Protein AF-A0A0N1H2E0-F1 (afdb_monomer_lite)

Secondary structure (DSSP, 8-state):
-HHHHHHHHHHHHHH-TT-HHHHHHHHHHHHHHHHHHTTTS--HHHHHHHHHHHHHHHHHHHH-TT-HHHHHHHHHHHHHHHHH----TT-SS-HHHHHHHHHHHHHHHHHHHHHHHHHHHHHHHHHHHHHHHHHHHHHHHHT-HHHHHHHHHTS--

Foldseek 3Di:
DLPVVLVVLVVVCVVPVLPLVSLLVSLVSLQVVLVVVQPPHRDPSSLVSLLSSLVSLVSSCVSPVLPLSSLVSNLVSLVVNLVNVDDDPPRPDDNVNSVVSNVVSVVSNVVSVVVVVVVVVVVVVVVVVVVVVVVVVVVCVVVDPVVVVVVVVVVVD

Sequence (157 aa):
MGQQAVFCLEEAVVAVPNAWNLHARLGELEYMVAIAAAGEGTSEASQQGLGRAVQRFSRSIELCDDYLRGYYGLKFAVGRLLATGKQSKTEVIAKEKLQRLDRLATDKLKAIVQARHSQVGEKDEAEIMLRRRCWTRRVREKNSPRRRRWALLKLCR

InterPro domains:
  IPR039856 ER membrane protein complex subunit 2-like [PTHR12760] (3-117)

Structure (mmCIF, N/CA/C/O backbone):
data_AF-A0A0N1H2E0-F1
#
_entry.id   AF-A0A0N1H2E0-F1
#
loop_
_atom_site.group_PDB
_atom_site.id
_atom_site.type_symbol
_atom_site.label_atom_id
_atom_site.label_alt_id
_atom_site.label_comp_id
_atom_site.label_asym_id
_atom_site.label_entity_id
_atom_site.label_seq_id
_atom_site.pdbx_PDB_ins_code
_atom_site.Cartn_x
_atom_site.Cartn_y
_atom_site.Cartn_z
_atom_site.occupancy
_atom_site.B_iso_or_equiv
_atom_site.auth_seq_id
_atom_site.auth_comp_id
_atom_site.auth_asym_id
_atom_site.auth_atom_id
_atom_site.pdbx_PDB_model_num
ATOM 1 N N . MET A 1 1 ? -13.451 18.428 3.609 1.00 57.78 1 MET A N 1
ATOM 2 C CA . MET A 1 1 ? -12.818 18.586 2.276 1.00 57.78 1 MET A CA 1
ATOM 3 C C . MET A 1 1 ? -12.334 17.271 1.644 1.00 57.78 1 MET A C 1
ATOM 5 O O . MET A 1 1 ? -12.224 17.234 0.431 1.00 57.78 1 MET A O 1
ATOM 9 N N . GLY A 1 2 ? -12.083 16.180 2.388 1.00 81.12 2 GLY A N 1
ATOM 10 C CA . GLY A 1 2 ? -11.566 14.931 1.789 1.00 81.12 2 GLY A CA 1
ATOM 11 C C . GLY A 1 2 ? -12.588 14.003 1.105 1.00 81.12 2 GLY A C 1
ATOM 12 O O . GLY A 1 2 ? -12.210 13.247 0.220 1.00 81.12 2 GLY A O 1
ATOM 13 N N . GLN A 1 3 ? -13.879 14.065 1.455 1.00 87.88 3 GLN A N 1
ATOM 14 C CA . GLN A 1 3 ? -14.894 13.125 0.938 1.00 87.88 3 GLN A CA 1
ATOM 15 C C . GLN A 1 3 ? -15.188 13.283 -0.560 1.00 87.88 3 GLN A C 1
ATOM 17 O O . GLN A 1 3 ? -15.343 12.282 -1.250 1.00 87.88 3 GLN A O 1
ATOM 22 N N . GLN A 1 4 ? -15.208 14.511 -1.088 1.00 93.12 4 GLN A N 1
ATOM 23 C CA . GLN A 1 4 ? -15.417 14.733 -2.523 1.00 93.12 4 GLN A CA 1
ATOM 24 C C . GLN A 1 4 ? -14.252 14.177 -3.355 1.00 93.12 4 GLN A C 1
ATOM 26 O O . GLN A 1 4 ? -14.472 13.586 -4.405 1.00 93.12 4 GLN A O 1
ATOM 31 N N . ALA A 1 5 ? -13.015 14.313 -2.864 1.00 93.19 5 ALA A N 1
ATOM 32 C CA . ALA A 1 5 ? -11.841 13.748 -3.525 1.00 93.19 5 ALA A CA 1
ATOM 33 C C . ALA A 1 5 ? -11.872 12.211 -3.536 1.00 93.19 5 ALA A C 1
ATOM 35 O O . ALA A 1 5 ? -11.542 11.611 -4.555 1.00 93.19 5 ALA A O 1
ATOM 36 N N . VAL A 1 6 ? -12.301 11.588 -2.431 1.00 93.31 6 VAL A N 1
ATOM 37 C CA . VAL A 1 6 ? -12.510 10.133 -2.355 1.00 93.31 6 VAL A CA 1
ATOM 38 C C . VAL A 1 6 ? -13.550 9.691 -3.384 1.00 93.31 6 VAL A C 1
ATOM 40 O O . VAL A 1 6 ? -13.245 8.815 -4.183 1.00 93.31 6 VAL A O 1
ATOM 43 N N . PHE A 1 7 ? -14.711 10.353 -3.439 1.00 94.75 7 PHE A N 1
ATOM 44 C CA . PHE A 1 7 ? -15.772 10.026 -4.397 1.00 94.75 7 PHE A CA 1
ATOM 45 C C . PHE A 1 7 ? -15.294 10.119 -5.854 1.00 94.75 7 PHE A C 1
ATOM 47 O O . PHE A 1 7 ? -15.440 9.171 -6.618 1.00 94.75 7 PHE A O 1
ATOM 54 N N . CYS A 1 8 ? -14.640 11.223 -6.233 1.00 95.12 8 CYS A N 1
ATOM 55 C CA . CYS A 1 8 ? -14.113 11.379 -7.591 1.00 95.12 8 CYS A CA 1
ATOM 56 C C . CYS A 1 8 ? -13.095 10.286 -7.957 1.00 95.12 8 CYS A C 1
ATOM 58 O O . CYS A 1 8 ? -13.045 9.849 -9.107 1.00 95.12 8 CYS A O 1
ATOM 60 N N . LEU A 1 9 ? -12.263 9.852 -7.003 1.00 94.62 9 LEU A N 1
ATOM 61 C CA . LEU A 1 9 ? -11.298 8.786 -7.260 1.00 94.62 9 LEU A CA 1
ATOM 62 C C . LEU A 1 9 ? -11.944 7.397 -7.290 1.00 94.62 9 LEU A C 1
ATOM 64 O O . LEU A 1 9 ? -11.470 6.542 -8.033 1.00 94.62 9 LEU A O 1
ATOM 68 N N . GLU A 1 10 ? -12.995 7.158 -6.505 1.00 94.56 10 GLU A N 1
ATOM 69 C CA . GLU A 1 10 ? -13.764 5.912 -6.559 1.00 94.56 10 GLU A CA 1
ATOM 70 C C . GLU A 1 10 ? -14.391 5.728 -7.944 1.00 94.56 10 GLU A C 1
ATOM 72 O O . GLU A 1 10 ? -14.197 4.674 -8.545 1.00 94.56 10 GLU A O 1
ATOM 77 N N . GLU A 1 11 ? -15.002 6.772 -8.509 1.00 95.81 11 GLU A N 1
ATOM 78 C CA . GLU A 1 11 ? -15.525 6.752 -9.885 1.00 95.81 11 GLU A CA 1
ATOM 79 C C . GLU A 1 11 ? -14.422 6.468 -10.920 1.00 95.81 11 GLU A C 1
ATOM 81 O O . GLU A 1 11 ? -14.594 5.661 -11.836 1.00 95.81 11 GLU A O 1
ATOM 86 N N . ALA A 1 12 ? -13.236 7.063 -10.747 1.00 95.38 12 ALA A N 1
ATOM 87 C CA . ALA A 1 12 ? -12.095 6.794 -11.622 1.00 95.38 12 ALA A CA 1
ATOM 88 C C . ALA A 1 12 ? -11.604 5.335 -11.524 1.00 95.38 12 ALA A C 1
ATOM 90 O O . ALA A 1 12 ? -11.231 4.734 -12.534 1.00 95.38 12 ALA A O 1
ATOM 91 N N . VAL A 1 13 ? -11.612 4.746 -10.324 1.00 94.19 13 VAL A N 1
ATOM 92 C CA . VAL A 1 13 ? -11.271 3.331 -10.105 1.00 94.19 13 VAL A CA 1
ATOM 93 C C . VAL A 1 13 ? -12.344 2.406 -10.682 1.00 94.19 13 VAL A C 1
ATOM 95 O O . VAL A 1 13 ? -11.997 1.357 -11.220 1.00 94.19 13 VAL A O 1
ATOM 98 N N . VAL A 1 14 ? -13.623 2.784 -10.619 1.00 95.50 14 VAL A N 1
ATOM 99 C CA . VAL A 1 14 ? -14.718 2.046 -11.273 1.00 95.50 14 VAL A CA 1
ATOM 100 C C . VAL A 1 14 ? -14.526 2.038 -12.790 1.00 95.50 14 VAL A C 1
ATOM 102 O O . VAL A 1 14 ? -14.671 0.988 -13.414 1.00 95.50 14 VAL A O 1
ATOM 105 N N . ALA A 1 15 ? -14.121 3.167 -13.379 1.00 96.50 15 ALA A N 1
ATOM 106 C CA . ALA A 1 15 ? -13.811 3.247 -14.804 1.00 96.50 15 ALA A CA 1
ATOM 107 C C . ALA A 1 15 ? -12.570 2.417 -15.193 1.00 96.50 15 ALA A C 1
ATOM 109 O O . ALA A 1 15 ? -12.535 1.825 -16.273 1.00 96.50 15 ALA A O 1
ATOM 110 N N . VAL A 1 16 ? -11.548 2.358 -14.326 1.00 95.81 16 VAL A N 1
ATOM 111 C CA . VAL A 1 16 ? -10.289 1.637 -14.584 1.00 95.81 16 VAL A CA 1
ATOM 112 C C . VAL A 1 16 ? -9.898 0.752 -13.386 1.00 95.81 16 VAL A C 1
ATOM 114 O O . VAL A 1 16 ? -9.019 1.110 -12.594 1.00 95.81 16 VAL A O 1
ATOM 117 N N . PRO A 1 17 ? -10.477 -0.458 -13.260 1.00 93.38 17 PRO A N 1
ATOM 118 C CA . PRO A 1 17 ? -10.323 -1.289 -12.060 1.00 93.38 17 PRO A CA 1
ATOM 119 C C . PRO A 1 17 ? -8.923 -1.893 -11.889 1.00 93.38 17 PRO A C 1
ATOM 121 O O . PRO A 1 17 ? -8.550 -2.285 -10.782 1.00 93.38 17 PRO A O 1
ATOM 124 N N . ASN A 1 18 ? -8.129 -1.952 -12.960 1.00 95.25 18 ASN A N 1
ATOM 125 C CA . ASN A 1 18 ? -6.783 -2.535 -12.959 1.00 95.25 18 ASN A CA 1
ATOM 126 C C . ASN A 1 18 ? -5.666 -1.483 -12.809 1.00 95.25 18 ASN A C 1
ATOM 128 O O . ASN A 1 18 ? -4.484 -1.814 -12.892 1.00 95.25 18 ASN A O 1
ATOM 132 N N . ALA A 1 19 ? -6.012 -0.211 -12.583 1.00 95.88 19 ALA A N 1
ATOM 133 C CA . ALA A 1 19 ? -5.038 0.860 -12.387 1.00 95.88 19 ALA A CA 1
ATOM 134 C C . ALA A 1 19 ? -4.437 0.821 -10.969 1.00 95.88 19 ALA A C 1
ATOM 136 O O . ALA A 1 19 ? -4.973 1.401 -10.022 1.00 95.88 19 ALA A O 1
ATOM 137 N N . TRP A 1 20 ? -3.288 0.156 -10.818 1.00 95.81 20 TRP A N 1
ATOM 138 C CA . TRP A 1 20 ? -2.574 0.019 -9.538 1.00 95.81 20 TRP A CA 1
ATOM 139 C C . TRP A 1 20 ? -2.232 1.362 -8.880 1.00 95.81 20 TRP A C 1
ATOM 141 O O . TRP A 1 20 ? -2.291 1.491 -7.655 1.00 95.81 20 TRP A O 1
ATOM 151 N N . ASN A 1 21 ? -1.906 2.377 -9.680 1.00 95.94 21 ASN A N 1
ATOM 152 C CA . ASN A 1 21 ? -1.589 3.725 -9.216 1.00 95.94 21 ASN A CA 1
ATOM 153 C C . ASN A 1 21 ? -2.816 4.421 -8.615 1.00 95.94 21 ASN A C 1
ATOM 155 O O . ASN A 1 21 ? -2.684 5.067 -7.577 1.00 95.94 21 ASN A O 1
ATOM 159 N N . LEU A 1 22 ? -3.997 4.269 -9.222 1.00 96.00 22 LEU A N 1
ATOM 160 C CA . LEU A 1 22 ? -5.240 4.845 -8.705 1.00 96.00 22 LEU A CA 1
ATOM 161 C C . LEU A 1 22 ? -5.646 4.196 -7.380 1.00 96.00 22 LEU A C 1
ATOM 163 O O . LEU A 1 22 ? -5.998 4.915 -6.448 1.00 96.00 22 LEU A O 1
ATOM 167 N N . HIS A 1 23 ? -5.489 2.874 -7.242 1.00 96.50 23 HIS A N 1
ATOM 168 C CA . HIS A 1 23 ? -5.737 2.181 -5.968 1.00 96.50 23 HIS A CA 1
ATOM 169 C C . HIS A 1 23 ? -4.853 2.706 -4.833 1.00 96.50 23 HIS A C 1
ATOM 171 O O . HIS A 1 23 ? -5.355 2.993 -3.748 1.00 96.50 23 HIS A O 1
ATOM 177 N N . ALA A 1 24 ? -3.556 2.916 -5.074 1.00 96.44 24 ALA A N 1
ATOM 178 C CA . ALA A 1 24 ? -2.682 3.499 -4.053 1.00 96.44 24 ALA A CA 1
ATOM 179 C C . ALA A 1 24 ? -3.036 4.952 -3.721 1.00 96.44 24 ALA A C 1
ATOM 181 O O . ALA A 1 24 ? -2.919 5.364 -2.570 1.00 96.44 24 ALA A O 1
ATOM 182 N N . ARG A 1 25 ? -3.460 5.742 -4.716 1.00 95.75 25 ARG A N 1
ATOM 183 C CA . ARG A 1 25 ? -3.902 7.126 -4.493 1.00 95.75 25 ARG A CA 1
ATOM 184 C C . ARG A 1 25 ? -5.190 7.192 -3.684 1.00 95.75 25 ARG A C 1
ATOM 186 O O . ARG A 1 25 ? -5.292 8.035 -2.798 1.00 95.75 25 ARG A O 1
ATOM 193 N N . LEU A 1 26 ? -6.130 6.288 -3.941 1.00 95.75 26 LEU A N 1
ATOM 194 C CA . LEU A 1 26 ? -7.355 6.175 -3.158 1.00 95.75 26 LEU A CA 1
ATOM 195 C C . LEU A 1 26 ? -7.040 5.775 -1.713 1.00 95.75 26 LEU A C 1
ATOM 197 O O . LEU A 1 26 ? -7.520 6.426 -0.791 1.00 95.75 26 LEU A O 1
ATOM 201 N N . GLY A 1 27 ? -6.162 4.786 -1.514 1.00 95.00 27 GLY A N 1
ATOM 202 C CA . GLY A 1 27 ? -5.706 4.391 -0.178 1.00 95.00 27 GLY A CA 1
ATOM 203 C C . GLY A 1 27 ? -5.001 5.521 0.583 1.00 95.00 27 GLY A C 1
ATOM 204 O O . GLY A 1 27 ? -5.193 5.670 1.786 1.00 95.00 27 GLY A O 1
ATOM 205 N N . GLU A 1 28 ? -4.231 6.366 -0.109 1.00 94.62 28 GLU A N 1
ATOM 206 C CA . 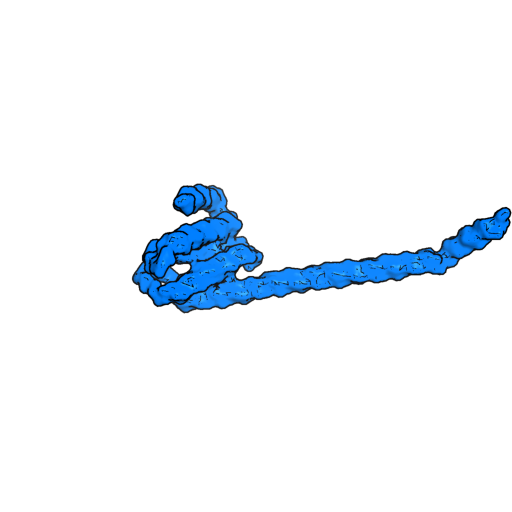GLU A 1 28 ? -3.591 7.553 0.475 1.00 94.62 28 GLU A CA 1
ATOM 207 C C . GLU A 1 28 ? -4.627 8.587 0.942 1.00 94.62 28 GLU A C 1
ATOM 209 O O . GLU A 1 28 ? -4.525 9.093 2.060 1.00 94.62 28 GLU A O 1
ATOM 214 N N . LEU A 1 29 ? -5.656 8.859 0.133 1.00 94.56 29 LEU A N 1
ATOM 215 C CA . LEU A 1 29 ? -6.745 9.763 0.510 1.00 94.56 29 LEU A CA 1
ATOM 216 C C . LEU A 1 29 ? -7.570 9.214 1.678 1.00 94.56 29 LEU A C 1
ATOM 218 O O . LEU A 1 29 ? -7.829 9.949 2.629 1.00 94.56 29 LEU A O 1
ATOM 222 N N . GLU A 1 30 ? -7.946 7.933 1.642 1.00 92.81 30 GLU A N 1
ATOM 223 C CA . GLU A 1 30 ? -8.669 7.277 2.738 1.00 92.81 30 GLU A CA 1
ATOM 224 C C . GLU A 1 30 ? -7.853 7.306 4.038 1.00 92.81 30 GLU A C 1
ATOM 226 O O . GLU A 1 30 ? -8.394 7.629 5.097 1.00 92.81 30 GLU A O 1
ATOM 231 N N . TYR A 1 31 ? -6.538 7.070 3.961 1.00 92.88 31 TYR A N 1
ATOM 232 C CA . TYR A 1 31 ? -5.631 7.207 5.100 1.00 92.88 31 TYR A CA 1
ATOM 233 C C . TYR A 1 31 ? -5.612 8.642 5.643 1.00 92.88 31 TYR A C 1
ATOM 235 O O . TYR A 1 31 ? -5.751 8.843 6.846 1.00 92.88 31 TYR A O 1
ATOM 243 N N . MET A 1 32 ? -5.479 9.656 4.783 1.00 92.06 32 MET A N 1
ATOM 244 C CA . MET A 1 32 ? -5.468 11.058 5.219 1.00 92.06 32 MET A CA 1
ATOM 245 C C . MET A 1 32 ? -6.791 11.477 5.863 1.00 92.06 32 MET A C 1
ATOM 247 O O . MET A 1 32 ? -6.778 12.160 6.886 1.00 92.06 32 MET A O 1
ATOM 251 N N . VAL A 1 33 ? -7.924 11.054 5.297 1.00 91.25 33 VAL A N 1
ATOM 252 C CA . VAL A 1 33 ? -9.255 11.306 5.867 1.00 91.25 33 VAL A CA 1
ATOM 253 C C . VAL A 1 33 ? -9.395 10.622 7.224 1.00 91.25 33 VAL A C 1
ATOM 255 O O . VAL A 1 33 ? -9.879 11.249 8.164 1.00 91.25 33 VAL A O 1
ATOM 258 N N . ALA A 1 34 ? -8.924 9.380 7.352 1.00 89.25 34 ALA A N 1
ATOM 259 C CA . ALA A 1 34 ? -8.937 8.654 8.615 1.00 89.25 34 ALA A CA 1
ATOM 260 C C . ALA A 1 34 ? -8.091 9.357 9.686 1.00 89.25 34 ALA A C 1
ATOM 262 O O . ALA A 1 34 ? -8.567 9.581 10.793 1.00 89.25 34 ALA A O 1
ATOM 263 N N . ILE A 1 35 ? -6.871 9.779 9.342 1.00 88.88 35 ILE A N 1
ATOM 264 C CA . ILE A 1 35 ? -5.986 10.509 10.259 1.00 88.88 35 ILE A CA 1
ATOM 265 C C . ILE A 1 35 ? -6.580 11.863 10.656 1.00 88.88 35 ILE A C 1
ATOM 267 O O . ILE A 1 35 ? -6.517 12.230 11.825 1.00 88.88 35 ILE A O 1
ATOM 271 N N . ALA A 1 36 ? -7.192 12.589 9.719 1.00 86.94 36 ALA A N 1
ATOM 272 C CA . ALA A 1 36 ? -7.862 13.852 10.021 1.00 86.94 36 ALA A CA 1
ATOM 273 C C . ALA A 1 36 ? -9.077 13.659 10.945 1.00 86.94 36 ALA A C 1
ATOM 275 O O . ALA A 1 36 ? -9.332 14.496 11.807 1.00 86.94 36 ALA A O 1
ATOM 276 N N . ALA A 1 37 ? -9.804 12.548 10.794 1.00 82.00 37 ALA A N 1
ATOM 277 C CA . ALA A 1 37 ? -10.928 12.188 11.655 1.00 82.00 37 ALA A CA 1
ATOM 278 C C . ALA A 1 37 ? -10.495 11.666 13.039 1.00 82.00 37 ALA A C 1
ATOM 280 O O . ALA A 1 37 ? -11.309 11.641 13.960 1.00 82.00 37 ALA A O 1
ATOM 281 N N . ALA A 1 38 ? -9.238 11.240 13.193 1.00 75.88 38 ALA A N 1
ATOM 282 C CA . ALA A 1 38 ? -8.727 10.640 14.422 1.00 75.88 38 ALA A CA 1
ATOM 283 C C . ALA A 1 38 ? -8.454 11.642 15.558 1.00 75.88 38 ALA A C 1
ATOM 285 O O . ALA A 1 38 ? -8.339 11.199 16.691 1.00 75.88 38 ALA A O 1
ATOM 286 N N . GLY A 1 39 ? -8.349 12.956 15.306 1.00 67.81 39 GLY A N 1
ATOM 287 C CA . GLY A 1 39 ? -8.163 13.975 16.359 1.00 67.81 39 GLY A CA 1
ATOM 288 C C . GLY A 1 39 ? -7.175 13.582 17.482 1.00 67.81 39 GLY A C 1
ATOM 289 O O . GLY A 1 39 ? -6.128 12.993 17.217 1.00 67.81 39 GLY A O 1
ATOM 290 N N . GLU A 1 40 ? -7.518 13.880 18.743 1.00 58.38 40 GLU A N 1
ATOM 291 C CA . GLU A 1 40 ? -6.777 13.441 19.948 1.00 58.38 40 GLU A CA 1
ATOM 292 C C . GLU A 1 40 ? -7.142 12.018 20.423 1.00 58.38 40 GLU A C 1
ATOM 294 O O . GLU A 1 40 ? -6.567 11.512 21.387 1.00 58.38 40 GLU A O 1
ATOM 299 N N . GLY A 1 41 ? -8.086 11.337 19.766 1.00 60.31 41 GLY A N 1
ATOM 300 C CA . GLY A 1 41 ? -8.600 10.053 20.229 1.00 60.31 41 GLY A CA 1
ATOM 301 C C . GLY A 1 41 ? -9.143 9.190 19.101 1.00 60.31 41 GLY A C 1
ATOM 302 O O . GLY A 1 41 ? -9.882 9.644 18.236 1.00 60.31 41 GLY A O 1
ATOM 303 N N . THR A 1 42 ? -8.817 7.900 19.122 1.00 64.94 42 THR A N 1
ATOM 304 C CA . THR A 1 42 ? -9.222 6.994 18.050 1.00 64.94 42 THR A CA 1
ATOM 305 C C . THR A 1 42 ? -10.740 6.796 18.000 1.00 64.94 42 THR A C 1
ATOM 307 O O . THR A 1 42 ? -11.310 6.061 18.805 1.00 64.94 42 THR A O 1
ATOM 310 N N . SER A 1 43 ? -11.379 7.417 17.009 1.00 75.12 43 SER A N 1
ATOM 311 C CA . SER A 1 43 ? -12.771 7.163 16.632 1.00 75.12 43 SER A CA 1
ATOM 312 C C . SER A 1 43 ? -12.889 5.883 15.792 1.00 75.12 43 SER A C 1
ATOM 314 O O . SER A 1 43 ? -12.023 5.608 14.956 1.00 75.12 43 SER A O 1
ATOM 316 N N . GLU A 1 44 ? -13.976 5.120 15.948 1.00 78.88 44 GLU A N 1
ATOM 317 C CA . GLU A 1 44 ? -14.252 3.928 15.124 1.00 78.88 44 GLU A CA 1
ATOM 318 C C . GLU A 1 44 ? -14.242 4.248 13.618 1.00 78.88 44 GLU A C 1
ATOM 320 O O . GLU A 1 44 ? -13.748 3.459 12.812 1.00 78.88 44 GLU A O 1
ATOM 325 N N . ALA A 1 45 ? -14.694 5.447 13.233 1.00 80.31 45 ALA A N 1
ATOM 326 C CA . ALA A 1 45 ? -14.667 5.914 11.847 1.00 80.31 45 ALA A CA 1
ATOM 327 C C . ALA A 1 45 ? -13.234 6.027 11.290 1.00 80.31 45 ALA A C 1
ATOM 329 O O . ALA A 1 45 ? -12.987 5.704 10.126 1.00 80.31 45 ALA A O 1
ATOM 330 N N . SER A 1 46 ? -12.267 6.421 12.128 1.00 84.31 46 SER A N 1
ATOM 331 C CA . SER A 1 46 ? -10.850 6.426 11.752 1.00 84.31 46 SER A CA 1
ATOM 332 C C . SER A 1 46 ? -10.328 5.005 11.550 1.00 84.31 46 SER A C 1
ATOM 334 O O . SER A 1 46 ? -9.555 4.770 10.626 1.00 84.31 46 SER A O 1
ATOM 336 N N . GLN A 1 47 ? -10.721 4.043 12.388 1.00 85.25 47 GLN A N 1
ATOM 337 C CA . GLN A 1 47 ? -10.265 2.656 12.239 1.00 85.25 47 GLN A CA 1
ATOM 338 C C . GLN A 1 47 ? -10.812 2.015 10.964 1.00 85.25 47 GLN A C 1
ATOM 340 O O . GLN A 1 47 ? -10.068 1.363 10.233 1.00 85.25 47 GLN A O 1
ATOM 345 N N . GLN A 1 48 ? -12.086 2.259 10.652 1.00 86.50 48 GLN A N 1
ATOM 346 C CA . GLN A 1 48 ? -12.694 1.804 9.402 1.00 86.50 48 GLN A CA 1
ATOM 347 C C . GLN A 1 48 ? -12.011 2.430 8.180 1.00 86.50 48 GLN A C 1
ATOM 349 O O . GLN A 1 48 ? -11.698 1.720 7.225 1.00 86.50 48 GLN A O 1
ATOM 354 N N . GLY A 1 49 ? -11.717 3.734 8.223 1.00 88.88 49 GLY A N 1
ATOM 355 C CA . GLY A 1 49 ? -10.978 4.417 7.159 1.00 88.88 49 GLY A CA 1
ATOM 356 C C . GLY A 1 49 ? -9.569 3.851 6.953 1.00 88.88 49 GLY A C 1
ATOM 357 O O . GLY A 1 49 ? -9.165 3.603 5.819 1.00 88.88 49 GLY A O 1
ATOM 358 N N . LEU A 1 50 ? -8.847 3.550 8.038 1.00 89.69 50 LEU A N 1
ATOM 359 C CA . LEU A 1 50 ? -7.545 2.879 7.964 1.00 89.69 50 LEU A CA 1
ATOM 360 C C . LEU A 1 50 ? -7.656 1.453 7.400 1.00 89.69 50 LEU A C 1
ATOM 362 O O . LEU A 1 50 ? -6.800 1.040 6.619 1.00 89.69 50 LEU A O 1
ATOM 366 N N . GLY A 1 51 ? -8.707 0.709 7.753 1.00 90.50 51 GLY A N 1
ATOM 367 C CA . GLY A 1 51 ? -8.975 -0.620 7.201 1.00 90.50 51 GLY A CA 1
ATOM 368 C C . GLY A 1 51 ? -9.211 -0.595 5.688 1.00 90.50 51 GLY A C 1
ATOM 369 O O . GLY A 1 51 ? -8.626 -1.403 4.965 1.00 90.50 51 GLY A O 1
ATOM 370 N N . ARG A 1 52 ? -10.002 0.370 5.197 1.00 91.38 52 ARG A N 1
ATOM 371 C CA . ARG A 1 52 ? -10.211 0.589 3.754 1.00 91.38 52 ARG A CA 1
ATOM 372 C C . ARG A 1 52 ? -8.897 0.957 3.062 1.00 91.38 52 ARG A C 1
ATOM 374 O O . ARG A 1 52 ? -8.536 0.309 2.082 1.00 91.38 52 ARG A O 1
ATOM 381 N N . ALA A 1 53 ? -8.104 1.853 3.657 1.00 93.50 53 ALA A N 1
ATOM 382 C CA . ALA A 1 53 ? -6.794 2.217 3.124 1.00 93.50 53 ALA A CA 1
ATOM 383 C C . ALA A 1 53 ? -5.871 0.994 2.970 1.00 93.50 53 ALA A C 1
ATOM 385 O O . ALA A 1 53 ? -5.257 0.819 1.917 1.00 93.50 53 ALA A O 1
ATOM 386 N N . VAL A 1 54 ? -5.817 0.104 3.973 1.00 94.19 54 VAL A N 1
ATOM 387 C CA . VAL A 1 54 ? -5.063 -1.161 3.883 1.00 94.19 54 VAL A CA 1
ATOM 388 C C . VAL A 1 54 ? -5.548 -2.007 2.708 1.00 94.19 54 VAL A C 1
ATOM 390 O O . VAL A 1 54 ? -4.721 -2.450 1.918 1.00 94.19 54 VAL A O 1
ATOM 393 N N . GLN A 1 55 ? -6.860 -2.188 2.538 1.00 94.06 55 GLN A N 1
ATOM 394 C CA . GLN A 1 55 ? -7.415 -2.959 1.417 1.00 94.06 55 GLN A CA 1
ATOM 395 C C . GLN A 1 55 ? -7.050 -2.349 0.055 1.00 94.06 55 GLN A C 1
ATOM 397 O O . GLN A 1 55 ? -6.655 -3.074 -0.860 1.00 94.06 55 GLN A O 1
ATOM 402 N N . ARG A 1 56 ? -7.126 -1.019 -0.084 1.00 95.12 56 ARG A N 1
ATOM 403 C CA . ARG A 1 56 ? -6.749 -0.313 -1.320 1.00 95.12 56 ARG A CA 1
ATOM 404 C C . ARG A 1 56 ? -5.256 -0.453 -1.627 1.00 95.12 56 ARG A C 1
ATOM 406 O O . ARG A 1 56 ? -4.890 -0.709 -2.775 1.00 95.12 56 ARG A O 1
ATOM 413 N N . PHE A 1 57 ? -4.388 -0.357 -0.618 1.00 96.00 57 PHE A N 1
ATOM 414 C CA . PHE A 1 57 ? -2.955 -0.602 -0.800 1.00 96.00 57 PHE A CA 1
ATOM 415 C C . PHE A 1 57 ? -2.651 -2.066 -1.127 1.00 96.00 57 PHE A C 1
ATOM 417 O O . PHE A 1 57 ? -1.846 -2.313 -2.022 1.00 96.00 57 PHE A O 1
ATOM 424 N N . SER A 1 58 ? -3.321 -3.024 -0.477 1.00 94.81 58 SER A N 1
ATOM 425 C CA . SER A 1 58 ? -3.224 -4.451 -0.806 1.00 94.81 58 SER A CA 1
ATOM 426 C C . SER A 1 58 ? -3.593 -4.712 -2.266 1.00 94.81 58 SER A C 1
ATOM 428 O O . SER A 1 58 ? -2.841 -5.367 -2.981 1.00 94.81 58 SER A O 1
ATOM 430 N N . ARG A 1 59 ? -4.677 -4.106 -2.762 1.00 95.00 59 ARG A N 1
ATOM 431 C CA . ARG A 1 59 ? -5.049 -4.225 -4.176 1.00 95.00 59 ARG A CA 1
ATOM 432 C C . ARG A 1 59 ? -4.003 -3.623 -5.118 1.00 95.00 59 ARG A C 1
ATOM 434 O O . ARG A 1 59 ? -3.751 -4.165 -6.189 1.00 95.00 59 ARG A O 1
ATOM 441 N N . SER A 1 60 ? -3.392 -2.502 -4.734 1.00 96.25 60 SER A N 1
ATOM 442 C CA . SER A 1 60 ? -2.333 -1.865 -5.523 1.00 96.25 60 SER A CA 1
ATOM 443 C C . SER A 1 60 ? -1.099 -2.762 -5.672 1.00 96.25 60 SER A C 1
ATOM 445 O O . SER A 1 60 ? -0.576 -2.874 -6.780 1.00 96.25 60 SER A O 1
ATOM 447 N N . ILE A 1 61 ? -0.669 -3.429 -4.592 1.00 95.62 61 ILE A N 1
ATOM 448 C CA . ILE A 1 61 ? 0.493 -4.333 -4.628 1.00 95.62 61 ILE A CA 1
ATOM 449 C C . ILE A 1 61 ? 0.194 -5.644 -5.362 1.00 95.62 61 ILE A C 1
ATOM 451 O O . ILE A 1 61 ? 1.065 -6.126 -6.067 1.00 95.62 61 ILE A O 1
ATOM 455 N N . GLU A 1 62 ? -1.036 -6.171 -5.289 1.00 95.25 62 GLU A N 1
ATOM 456 C CA . GLU A 1 62 ? -1.450 -7.345 -6.082 1.00 95.25 62 GLU A CA 1
ATOM 457 C C . GLU A 1 62 ? -1.346 -7.093 -7.590 1.00 95.25 62 GLU A C 1
ATOM 459 O O . GLU A 1 62 ? -1.050 -7.998 -8.365 1.00 95.25 62 GLU A O 1
ATOM 464 N N . LEU A 1 63 ? -1.626 -5.859 -8.014 1.00 95.44 63 LEU A N 1
ATOM 465 C CA . LEU A 1 63 ? -1.543 -5.453 -9.413 1.00 95.44 63 LEU A CA 1
ATOM 466 C C . LEU A 1 63 ? -0.109 -5.079 -9.831 1.00 95.44 63 LEU A C 1
ATOM 468 O O . LEU A 1 63 ? 0.202 -5.124 -11.021 1.00 95.44 63 LEU A O 1
ATOM 472 N N . CYS A 1 64 ? 0.750 -4.664 -8.892 1.00 93.81 64 CYS A N 1
ATOM 473 C CA . CYS A 1 64 ? 2.134 -4.274 -9.160 1.00 93.81 64 CYS A CA 1
ATOM 474 C C . CYS A 1 64 ? 3.059 -4.530 -7.954 1.00 93.81 64 CYS A C 1
ATOM 476 O O . CYS A 1 64 ? 3.116 -3.741 -7.004 1.00 93.81 64 CYS A O 1
ATOM 478 N N . ASP A 1 65 ? 3.866 -5.588 -8.057 1.00 91.38 65 ASP A N 1
ATOM 479 C CA . ASP A 1 65 ? 4.738 -6.080 -6.983 1.00 91.38 65 ASP A CA 1
ATOM 480 C C . ASP A 1 65 ? 5.945 -5.191 -6.651 1.00 91.38 65 ASP A C 1
ATOM 482 O O . ASP A 1 65 ? 6.533 -5.367 -5.584 1.00 91.38 65 ASP A O 1
ATOM 486 N N . ASP A 1 66 ? 6.314 -4.247 -7.521 1.00 90.06 66 ASP A N 1
ATOM 487 C CA . ASP A 1 66 ? 7.459 -3.336 -7.339 1.00 90.06 66 ASP A CA 1
ATOM 488 C C . ASP A 1 66 ? 7.025 -1.891 -7.048 1.00 90.06 66 ASP A C 1
ATOM 490 O O . ASP A 1 66 ? 7.835 -0.949 -7.053 1.00 90.06 66 ASP A O 1
ATOM 494 N N . TYR A 1 67 ? 5.731 -1.674 -6.790 1.00 93.38 67 TYR A N 1
ATOM 495 C CA . TYR A 1 67 ? 5.221 -0.328 -6.600 1.00 93.38 67 TYR A CA 1
ATOM 496 C C . TYR A 1 67 ? 5.533 0.229 -5.208 1.00 93.38 67 TYR A C 1
ATOM 498 O O . TYR A 1 67 ? 4.785 0.068 -4.243 1.00 93.38 67 TYR A O 1
ATOM 506 N N . LEU A 1 68 ? 6.641 0.969 -5.129 1.00 92.19 68 LEU A N 1
ATOM 507 C CA . LEU A 1 68 ? 7.171 1.559 -3.894 1.00 92.19 68 LEU A CA 1
ATOM 508 C C . LEU A 1 68 ? 6.114 2.314 -3.067 1.00 92.19 68 LEU A C 1
ATOM 510 O O . LEU A 1 68 ? 6.068 2.176 -1.844 1.00 92.19 68 LEU A O 1
ATOM 514 N N . ARG A 1 69 ? 5.258 3.109 -3.725 1.00 93.12 69 ARG A N 1
ATOM 515 C CA . ARG A 1 69 ? 4.243 3.921 -3.033 1.00 93.12 69 ARG A CA 1
ATOM 516 C C . ARG A 1 69 ? 3.151 3.055 -2.400 1.00 93.12 69 ARG A C 1
ATOM 518 O O . ARG A 1 69 ? 2.676 3.406 -1.325 1.00 93.12 69 ARG A O 1
ATOM 525 N N . GLY A 1 70 ? 2.812 1.923 -3.023 1.00 95.06 70 GLY A N 1
ATOM 526 C CA . GLY A 1 70 ? 1.872 0.944 -2.478 1.00 95.06 70 GLY A CA 1
ATOM 527 C C . GLY A 1 70 ? 2.381 0.332 -1.172 1.00 95.06 70 GLY A C 1
ATOM 528 O O . GLY A 1 70 ? 1.697 0.407 -0.154 1.00 95.06 70 GLY A O 1
ATOM 529 N N . TYR A 1 71 ? 3.618 -0.181 -1.159 1.00 96.19 71 TYR A N 1
ATOM 530 C CA . TYR A 1 71 ? 4.202 -0.783 0.050 1.00 96.19 71 TYR A CA 1
ATOM 531 C C . TYR A 1 71 ? 4.448 0.215 1.178 1.00 96.19 71 TYR A C 1
ATOM 533 O O . TYR A 1 71 ? 4.236 -0.113 2.345 1.00 96.19 71 TYR A O 1
ATOM 541 N N . TYR A 1 72 ? 4.894 1.432 0.855 1.00 95.25 72 TYR A N 1
ATOM 542 C CA . TYR A 1 72 ? 5.068 2.466 1.871 1.00 95.25 72 TYR A CA 1
ATOM 543 C C . TYR A 1 72 ? 3.720 2.837 2.500 1.00 95.25 72 TYR A C 1
ATOM 545 O O . TYR A 1 72 ? 3.594 2.808 3.721 1.00 95.25 72 TYR A O 1
ATOM 553 N N . GLY A 1 73 ? 2.690 3.097 1.687 1.00 94.88 73 GLY A N 1
ATOM 554 C CA . GLY A 1 73 ? 1.341 3.383 2.182 1.00 94.88 73 GLY A CA 1
ATOM 555 C C . GLY A 1 73 ? 0.772 2.256 3.048 1.00 94.88 73 GLY A C 1
ATOM 556 O O . GLY A 1 73 ? 0.260 2.518 4.138 1.00 94.88 73 GLY A O 1
ATOM 557 N N . LEU A 1 74 ? 0.966 1.001 2.625 1.00 95.38 74 LEU A N 1
ATOM 558 C CA . LEU A 1 74 ? 0.575 -0.180 3.394 1.00 95.38 74 LEU A CA 1
ATOM 559 C C . LEU A 1 74 ? 1.242 -0.204 4.774 1.00 95.38 74 LEU A C 1
ATOM 561 O O . LEU A 1 74 ? 0.555 -0.363 5.780 1.00 95.38 74 LEU A O 1
ATOM 565 N N . LYS A 1 75 ? 2.561 0.017 4.839 1.00 95.19 75 LYS A N 1
ATOM 566 C CA . LYS A 1 75 ? 3.308 0.055 6.104 1.00 95.19 75 LYS A CA 1
ATOM 567 C C . LYS A 1 75 ? 2.775 1.132 7.055 1.00 95.19 75 LYS A C 1
ATOM 569 O O . LYS A 1 75 ? 2.615 0.879 8.246 1.00 95.19 75 LYS A O 1
ATOM 574 N N . PHE A 1 76 ? 2.471 2.325 6.544 1.00 93.19 76 PHE A N 1
ATOM 575 C CA . PHE A 1 76 ? 1.930 3.413 7.366 1.00 93.19 76 PHE A CA 1
ATOM 576 C C . PHE A 1 76 ? 0.529 3.107 7.893 1.00 93.19 76 PHE A C 1
ATOM 578 O O . PHE A 1 76 ? 0.277 3.275 9.087 1.00 93.19 76 PHE A O 1
ATOM 585 N N . ALA A 1 77 ? -0.369 2.631 7.029 1.00 92.62 77 ALA A N 1
ATOM 586 C CA . ALA A 1 77 ? -1.736 2.301 7.417 1.00 92.62 77 ALA A CA 1
ATOM 587 C C . ALA A 1 77 ? -1.771 1.158 8.447 1.00 92.62 77 ALA A C 1
ATOM 589 O O . ALA A 1 77 ? -2.428 1.272 9.484 1.00 92.62 77 ALA A O 1
ATOM 590 N N . VAL A 1 78 ? -0.991 0.098 8.215 1.00 93.00 78 VAL A N 1
ATOM 591 C CA . VAL A 1 78 ? -0.856 -1.039 9.136 1.00 93.00 78 VAL A CA 1
ATOM 592 C C . VAL A 1 78 ? -0.221 -0.613 10.460 1.00 93.00 78 VAL A C 1
ATOM 594 O O . VAL A 1 78 ? -0.745 -0.950 11.520 1.00 93.00 78 VAL A O 1
ATOM 597 N N . GLY A 1 79 ? 0.862 0.169 10.431 1.00 91.31 79 GLY A N 1
ATOM 598 C CA . GLY A 1 79 ? 1.521 0.661 11.642 1.00 91.31 79 GLY A CA 1
ATOM 599 C C . GLY A 1 79 ? 0.592 1.504 12.519 1.00 91.31 79 GLY A C 1
ATOM 600 O O . GLY A 1 79 ? 0.591 1.362 13.742 1.00 91.31 79 GLY A O 1
ATOM 601 N N . ARG A 1 80 ? -0.263 2.331 11.904 1.00 89.50 80 ARG A N 1
ATOM 602 C CA . ARG A 1 80 ? -1.282 3.113 12.621 1.00 89.50 80 ARG A CA 1
ATOM 603 C C . ARG A 1 80 ? -2.364 2.234 13.241 1.00 89.50 80 ARG A C 1
ATOM 605 O O . ARG A 1 80 ? -2.715 2.461 14.397 1.00 89.50 80 ARG A O 1
ATOM 612 N N . LEU A 1 81 ? -2.854 1.222 12.524 1.00 87.75 81 LEU A N 1
ATOM 613 C CA . LEU A 1 81 ? -3.809 0.255 13.080 1.00 87.75 81 LEU A CA 1
ATOM 614 C C . LEU A 1 81 ? -3.208 -0.505 14.269 1.00 87.75 81 LEU A C 1
ATOM 616 O O . LEU A 1 81 ? -3.840 -0.606 15.318 1.00 87.75 81 LEU A O 1
ATOM 620 N N . LEU A 1 82 ? -1.958 -0.962 14.153 1.00 88.12 82 LEU A N 1
ATOM 621 C CA . LEU A 1 82 ? -1.263 -1.663 15.236 1.00 88.12 82 LEU A CA 1
ATOM 622 C C . LEU A 1 82 ? -1.038 -0.773 16.468 1.00 88.12 82 LEU A C 1
ATOM 624 O O . LEU A 1 82 ? -1.191 -1.253 17.590 1.00 88.12 82 LEU A O 1
ATOM 628 N N . ALA A 1 83 ? -0.717 0.509 16.271 1.00 85.44 83 ALA A N 1
ATOM 629 C CA . ALA A 1 83 ? -0.544 1.480 17.356 1.00 85.44 83 ALA A CA 1
ATOM 630 C C . ALA A 1 83 ? -1.853 1.799 18.095 1.00 85.44 83 ALA A C 1
ATOM 632 O O . ALA A 1 83 ? -1.835 2.168 19.264 1.00 85.44 83 ALA A O 1
ATOM 633 N N . THR A 1 84 ? -2.987 1.644 17.418 1.00 78.12 84 THR A N 1
ATOM 634 C CA . THR A 1 84 ? -4.298 2.013 17.949 1.00 78.12 84 THR A CA 1
ATOM 635 C C . THR A 1 84 ? -4.834 0.999 18.969 1.00 78.12 84 THR A C 1
ATOM 637 O O . THR A 1 84 ? -5.631 1.365 19.829 1.00 78.12 84 THR A O 1
ATOM 640 N N . GLY A 1 85 ? -4.374 -0.259 18.933 1.00 61.16 85 GLY A N 1
ATOM 641 C CA . GLY A 1 85 ? -4.502 -1.255 20.012 1.00 61.16 85 GLY A CA 1
ATOM 642 C C . GLY A 1 85 ? -5.915 -1.743 20.380 1.00 61.16 85 GLY A C 1
ATOM 643 O O . GLY A 1 85 ? -6.045 -2.829 20.943 1.00 61.16 85 GLY A O 1
ATOM 644 N N . LYS A 1 86 ? -6.970 -0.991 20.059 1.00 57.47 86 LYS A N 1
ATOM 645 C CA . LYS A 1 86 ? -8.368 -1.339 20.308 1.00 57.47 86 LYS A CA 1
ATOM 646 C C . LYS A 1 86 ? -8.922 -2.043 19.083 1.00 57.47 86 LYS A C 1
ATOM 648 O O . LYS A 1 86 ? -9.272 -1.382 18.117 1.00 57.47 86 LYS A O 1
ATOM 653 N N . GLN A 1 87 ? -9.023 -3.367 19.132 1.00 53.28 87 GLN A N 1
ATOM 654 C CA . GLN A 1 87 ? -9.833 -4.083 18.155 1.00 53.28 87 GLN A CA 1
ATOM 655 C C . GLN A 1 87 ? -11.279 -3.620 18.335 1.00 53.28 87 GLN A C 1
ATOM 657 O O . GLN A 1 87 ? -11.942 -4.013 19.298 1.00 53.28 87 GLN A O 1
ATOM 662 N N . SER A 1 88 ? -11.770 -2.745 17.455 1.00 49.66 88 SER A N 1
ATOM 663 C CA . SER A 1 88 ? -13.219 -2.584 17.352 1.00 49.66 88 SER A CA 1
ATOM 664 C C . SER A 1 88 ? -13.792 -3.939 16.928 1.00 49.66 88 SER A C 1
ATOM 666 O O . SER A 1 88 ? -13.169 -4.679 16.161 1.00 49.66 88 SER A O 1
ATOM 668 N N . LYS A 1 89 ? -14.987 -4.293 17.414 1.00 48.78 89 LYS A N 1
ATOM 669 C CA . LYS A 1 89 ? -15.683 -5.545 17.043 1.00 48.78 89 LYS A CA 1
ATOM 670 C C . LYS A 1 89 ? -15.914 -5.692 15.525 1.00 48.78 89 LYS A C 1
ATOM 672 O O . LYS A 1 89 ? -16.321 -6.757 15.075 1.00 48.78 89 LYS A O 1
ATOM 677 N N . THR A 1 90 ? -15.636 -4.638 14.761 1.00 48.00 90 THR A N 1
ATOM 678 C CA . THR A 1 90 ? -15.837 -4.497 13.316 1.00 48.00 90 THR A CA 1
ATOM 679 C C . THR A 1 90 ? -14.521 -4.601 12.523 1.00 48.00 90 THR A C 1
ATOM 681 O O . THR A 1 90 ? -14.503 -4.357 11.317 1.00 48.00 90 THR A O 1
ATOM 684 N N . GLU A 1 91 ? -13.387 -4.941 13.149 1.00 56.56 91 GLU A N 1
ATOM 685 C CA . GLU A 1 91 ? -12.131 -5.126 12.412 1.00 56.56 91 GLU A CA 1
ATOM 686 C C . GLU A 1 91 ? -12.164 -6.398 11.546 1.00 56.56 91 GLU A C 1
ATOM 688 O O . GLU A 1 91 ? -12.059 -7.522 12.028 1.00 56.56 91 GLU A O 1
ATOM 693 N N . VAL A 1 92 ? -12.252 -6.208 10.226 1.00 60.31 92 VAL A N 1
ATOM 694 C CA . VAL A 1 92 ? -12.211 -7.278 9.206 1.00 60.31 92 VAL A CA 1
ATOM 695 C C . VAL A 1 92 ? -10.838 -7.982 9.149 1.00 60.31 92 VAL A C 1
ATOM 697 O O . VAL A 1 92 ? -10.710 -9.072 8.587 1.00 60.31 92 VAL A O 1
ATOM 700 N N . ILE A 1 93 ? -9.784 -7.386 9.722 1.00 72.19 93 ILE A N 1
ATOM 701 C CA . ILE A 1 93 ? -8.399 -7.852 9.570 1.00 72.19 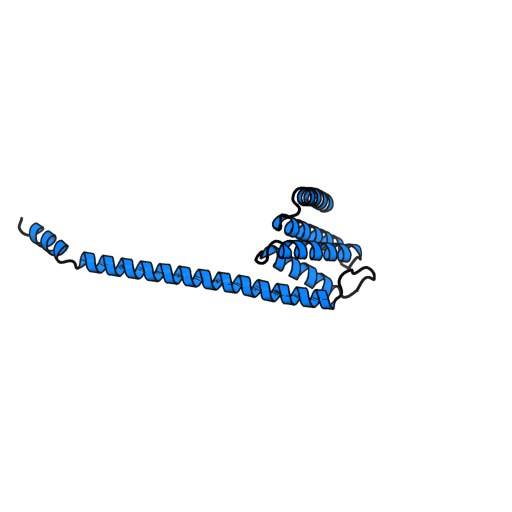93 ILE A CA 1
ATOM 702 C C . ILE A 1 93 ? -7.805 -8.225 10.932 1.00 72.19 93 ILE A C 1
ATOM 704 O O . ILE A 1 93 ? -7.537 -7.367 11.764 1.00 72.19 93 ILE A O 1
ATOM 708 N N . ALA A 1 94 ? -7.541 -9.519 11.129 1.00 82.44 94 ALA A N 1
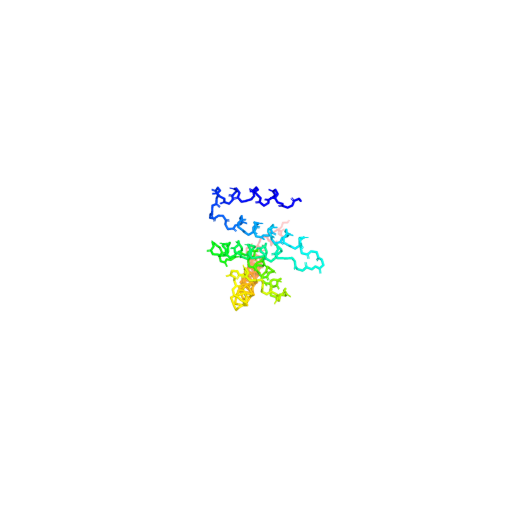ATOM 709 C CA . ALA A 1 94 ? -6.895 -10.040 12.332 1.00 82.44 94 ALA A CA 1
ATOM 710 C C . ALA A 1 94 ? -5.514 -9.397 12.583 1.00 82.44 94 ALA A C 1
ATOM 712 O O . ALA A 1 94 ? -4.735 -9.174 11.647 1.00 82.44 94 ALA A O 1
ATOM 713 N N . LYS A 1 95 ? -5.174 -9.160 13.855 1.00 85.00 95 LYS A N 1
ATOM 714 C CA . LYS A 1 95 ? -3.923 -8.504 14.276 1.00 85.00 95 LYS A CA 1
ATOM 715 C C . LYS A 1 95 ? -2.677 -9.243 13.779 1.00 85.00 95 LYS A C 1
ATOM 717 O O . LYS A 1 95 ? -1.699 -8.617 13.373 1.00 85.00 95 LYS A O 1
ATOM 722 N N . GLU A 1 96 ? -2.727 -10.570 13.731 1.00 87.69 96 GLU A N 1
ATOM 723 C CA . GLU A 1 96 ? -1.654 -11.424 13.220 1.00 87.69 96 GLU A CA 1
ATOM 724 C C . GLU A 1 96 ? -1.426 -11.184 11.722 1.00 87.69 96 GLU A C 1
ATOM 726 O O . GLU A 1 96 ? -0.286 -11.169 11.257 1.00 87.69 96 GLU A O 1
ATOM 731 N N . LYS A 1 97 ? -2.502 -10.957 10.954 1.00 90.00 97 LYS A N 1
ATOM 732 C CA . LYS A 1 97 ? -2.403 -10.611 9.528 1.00 90.00 97 LYS A CA 1
ATOM 733 C C . LYS A 1 97 ? -1.769 -9.236 9.349 1.00 90.00 97 LYS A C 1
ATOM 735 O O . LYS A 1 97 ? -0.887 -9.103 8.508 1.00 90.00 97 LYS A O 1
ATOM 740 N N . LEU A 1 98 ? -2.146 -8.251 10.166 1.00 91.06 98 LEU A N 1
ATOM 741 C CA . LEU A 1 98 ? -1.526 -6.920 10.146 1.00 91.06 98 LEU A CA 1
ATOM 742 C C . LEU A 1 98 ? -0.017 -6.999 10.412 1.00 91.06 98 LEU A C 1
ATOM 744 O O . LEU A 1 98 ? 0.767 -6.442 9.654 1.00 91.06 98 LEU A O 1
ATOM 748 N N . GLN A 1 99 ? 0.415 -7.765 11.414 1.00 92.44 99 GLN A N 1
ATOM 749 C CA . GLN A 1 99 ? 1.845 -7.962 11.684 1.00 92.44 99 GLN A CA 1
ATOM 750 C C . GLN A 1 99 ? 2.585 -8.641 10.523 1.00 92.44 99 GLN A C 1
ATOM 752 O O . GLN A 1 99 ? 3.723 -8.285 10.221 1.00 92.44 99 GLN A O 1
ATOM 757 N N . ARG A 1 100 ? 1.956 -9.618 9.856 1.00 94.44 100 ARG A N 1
ATOM 758 C CA . ARG A 1 100 ? 2.531 -10.251 8.657 1.00 94.44 100 ARG A CA 1
ATOM 759 C C . ARG A 1 100 ? 2.655 -9.259 7.500 1.00 94.44 100 ARG A C 1
ATOM 761 O O . ARG A 1 100 ? 3.684 -9.260 6.832 1.00 94.44 100 ARG A O 1
ATOM 768 N N . LEU A 1 101 ? 1.644 -8.414 7.289 1.00 93.06 101 LEU A N 1
ATOM 769 C CA . LEU A 1 101 ? 1.657 -7.377 6.254 1.00 93.06 101 LEU A CA 1
ATOM 770 C C . LEU A 1 101 ? 2.732 -6.319 6.516 1.00 93.06 101 LEU A C 1
ATOM 772 O O . LEU A 1 101 ? 3.414 -5.922 5.577 1.00 93.06 101 LEU A O 1
ATOM 776 N N . ASP A 1 102 ? 2.926 -5.908 7.771 1.00 94.38 102 ASP A N 1
ATOM 777 C CA . ASP A 1 102 ? 3.989 -4.969 8.145 1.00 94.38 102 ASP A CA 1
ATOM 778 C C . ASP A 1 102 ? 5.378 -5.536 7.817 1.00 94.38 102 ASP A C 1
ATOM 780 O O . ASP A 1 102 ? 6.166 -4.894 7.119 1.00 94.38 102 ASP A O 1
ATOM 784 N N . ARG A 1 103 ? 5.638 -6.789 8.226 1.00 96.19 103 ARG A N 1
ATOM 785 C CA . ARG A 1 103 ? 6.892 -7.496 7.914 1.00 96.19 103 ARG A CA 1
ATOM 786 C C . ARG A 1 103 ? 7.117 -7.603 6.406 1.00 96.19 103 ARG A C 1
ATOM 788 O O . ARG A 1 103 ? 8.161 -7.178 5.912 1.00 96.19 103 ARG A O 1
ATOM 795 N N . LEU A 1 104 ? 6.108 -8.074 5.670 1.00 94.69 104 LEU A N 1
ATOM 796 C CA . LEU A 1 104 ? 6.153 -8.195 4.211 1.00 94.69 104 LEU A CA 1
ATOM 797 C C . LEU A 1 104 ? 6.476 -6.851 3.553 1.00 94.69 104 LEU A C 1
ATOM 799 O O . LEU A 1 104 ? 7.370 -6.780 2.709 1.00 94.69 104 LEU A O 1
ATOM 803 N N . ALA A 1 105 ? 5.793 -5.779 3.960 1.00 94.88 105 ALA A N 1
ATOM 804 C CA . ALA A 1 105 ? 6.030 -4.448 3.421 1.00 94.88 105 ALA A CA 1
ATOM 805 C C . ALA A 1 105 ? 7.462 -3.977 3.706 1.00 94.88 105 ALA A C 1
ATOM 807 O O . ALA A 1 105 ? 8.122 -3.453 2.810 1.00 94.88 105 ALA A O 1
ATOM 808 N N . THR A 1 106 ? 7.986 -4.195 4.917 1.00 95.94 106 THR A N 1
ATOM 809 C CA . THR A 1 106 ? 9.377 -3.839 5.227 1.00 95.94 106 THR A CA 1
ATOM 810 C C . THR A 1 106 ? 10.402 -4.612 4.413 1.00 95.94 106 THR A C 1
ATOM 812 O O . THR A 1 106 ? 11.380 -4.012 3.963 1.00 95.94 106 THR A O 1
ATOM 815 N N . ASP A 1 107 ? 10.185 -5.904 4.196 1.00 96.38 107 ASP A N 1
ATOM 816 C CA . ASP A 1 107 ? 11.127 -6.747 3.464 1.00 96.38 107 ASP A CA 1
ATOM 817 C C . ASP A 1 107 ? 11.123 -6.401 1.973 1.00 96.38 107 ASP A C 1
ATOM 819 O O . ASP A 1 107 ? 12.186 -6.206 1.380 1.00 96.38 107 ASP A O 1
ATOM 823 N N . LYS A 1 108 ? 9.939 -6.195 1.385 1.00 95.25 108 LYS A N 1
ATOM 824 C CA . LYS A 1 108 ? 9.799 -5.738 -0.005 1.00 95.25 108 LYS A CA 1
ATOM 825 C C . LYS A 1 108 ? 10.409 -4.357 -0.224 1.00 95.25 108 LYS A C 1
ATOM 827 O O . LYS A 1 108 ? 11.135 -4.162 -1.193 1.00 95.25 108 LYS A O 1
ATOM 832 N N . LEU A 1 109 ? 10.194 -3.410 0.691 1.00 94.62 109 LEU A N 1
ATOM 833 C CA . LEU A 1 109 ? 10.815 -2.084 0.600 1.00 94.62 109 LEU A CA 1
ATOM 834 C C . LEU A 1 109 ? 12.346 -2.166 0.641 1.00 94.62 109 LEU A C 1
ATOM 836 O O . LEU A 1 109 ? 13.007 -1.512 -0.164 1.00 94.62 109 LEU A O 1
ATOM 840 N N . LYS A 1 110 ? 12.916 -2.988 1.533 1.00 94.94 110 LYS A N 1
ATOM 841 C CA . LYS A 1 110 ? 14.369 -3.222 1.578 1.00 94.94 110 LYS A CA 1
ATOM 842 C C . LYS A 1 110 ? 14.876 -3.824 0.269 1.00 94.94 110 LYS A C 1
ATOM 844 O O . LYS A 1 110 ? 15.863 -3.325 -0.264 1.00 94.94 110 LYS A O 1
ATOM 849 N N . ALA A 1 111 ? 14.183 -4.829 -0.265 1.00 93.94 111 ALA A N 1
ATOM 850 C CA . ALA A 1 111 ? 14.545 -5.467 -1.527 1.00 93.94 111 ALA A CA 1
ATOM 851 C C . ALA A 1 111 ? 14.530 -4.472 -2.701 1.00 93.94 111 ALA A C 1
ATOM 853 O O . ALA A 1 111 ? 15.495 -4.411 -3.458 1.00 93.94 111 ALA A O 1
ATOM 854 N N . ILE A 1 112 ? 13.496 -3.626 -2.810 1.00 91.44 112 ILE A N 1
ATOM 855 C CA . ILE A 1 112 ? 13.406 -2.590 -3.854 1.00 91.44 112 ILE A CA 1
ATOM 856 C C . ILE A 1 112 ? 14.564 -1.591 -3.735 1.00 91.44 112 ILE A C 1
ATOM 858 O O . ILE A 1 112 ? 15.167 -1.214 -4.741 1.00 91.44 112 ILE A O 1
ATOM 862 N N . VAL A 1 113 ? 14.891 -1.149 -2.516 1.00 91.00 113 VAL A N 1
ATOM 863 C CA . VAL A 1 113 ? 16.001 -0.211 -2.285 1.00 91.00 113 VAL A CA 1
ATOM 864 C C . VAL A 1 113 ? 17.344 -0.848 -2.645 1.00 91.00 113 VAL A C 1
ATOM 866 O O . VAL A 1 113 ? 18.138 -0.218 -3.339 1.00 91.00 113 VAL A O 1
ATOM 869 N N . GLN A 1 114 ? 17.582 -2.095 -2.232 1.00 91.06 114 GLN A N 1
ATOM 870 C CA . GLN A 1 114 ? 18.806 -2.834 -2.554 1.00 91.06 114 GLN A CA 1
ATOM 871 C C . GLN A 1 114 ? 18.957 -3.050 -4.063 1.00 91.06 114 GLN A C 1
ATOM 873 O O . GLN A 1 114 ? 20.005 -2.723 -4.615 1.00 91.06 114 GLN A O 1
ATOM 878 N N . ALA A 1 115 ? 17.901 -3.499 -4.747 1.00 89.25 115 ALA A N 1
ATOM 879 C CA . ALA A 1 115 ? 17.911 -3.706 -6.195 1.00 89.25 115 ALA A CA 1
ATOM 880 C C . ALA A 1 115 ? 18.249 -2.416 -6.960 1.00 89.25 115 ALA A C 1
ATOM 882 O O . ALA A 1 115 ? 19.054 -2.426 -7.892 1.00 89.25 115 ALA A O 1
ATOM 883 N N . ARG A 1 116 ? 17.686 -1.278 -6.533 1.00 87.50 116 ARG A N 1
ATOM 884 C CA . ARG A 1 116 ? 18.001 0.033 -7.120 1.00 87.50 116 ARG A CA 1
ATOM 885 C C . ARG A 1 116 ? 19.444 0.453 -6.853 1.00 87.50 116 ARG A C 1
ATOM 887 O O . ARG A 1 116 ? 20.082 0.990 -7.751 1.00 87.50 116 ARG A O 1
ATOM 894 N N . HIS A 1 117 ? 19.964 0.195 -5.655 1.00 85.81 117 HIS A N 1
ATOM 895 C CA . HIS A 1 117 ? 21.354 0.501 -5.315 1.00 85.81 117 HIS A CA 1
ATOM 896 C C . HIS A 1 117 ? 22.348 -0.299 -6.166 1.00 85.81 117 HIS A C 1
ATOM 898 O O . HIS A 1 117 ? 23.314 0.273 -6.669 1.00 85.81 117 HIS A O 1
ATOM 904 N N . SER A 1 118 ? 22.094 -1.593 -6.376 1.00 82.12 118 SER A N 1
ATOM 905 C CA . SER A 1 118 ? 22.935 -2.449 -7.220 1.00 82.12 118 SER A CA 1
ATOM 906 C C . SER A 1 118 ? 22.965 -1.977 -8.676 1.00 82.12 118 SER A C 1
ATOM 908 O O . SER A 1 118 ? 24.035 -1.914 -9.273 1.00 82.12 118 SER A O 1
ATOM 910 N N . GLN A 1 119 ? 21.821 -1.557 -9.230 1.00 74.56 119 GLN A N 1
ATOM 911 C CA . GLN A 1 119 ? 21.757 -1.025 -10.597 1.00 74.56 119 GLN A CA 1
ATOM 912 C C . GLN A 1 119 ? 22.502 0.304 -10.776 1.00 74.56 119 GLN A C 1
ATOM 914 O O . GLN A 1 119 ? 23.013 0.579 -11.860 1.00 74.56 119 GLN A O 1
ATOM 919 N N . VAL A 1 120 ? 22.535 1.155 -9.746 1.00 72.44 120 VAL A N 1
ATOM 920 C CA . VAL A 1 120 ? 23.307 2.407 -9.787 1.00 72.44 120 VAL A CA 1
ATOM 921 C C . VAL A 1 120 ? 24.804 2.102 -9.763 1.00 72.44 120 VAL A C 1
ATOM 923 O O . VAL A 1 120 ? 25.526 2.605 -10.617 1.00 72.44 120 VAL A O 1
ATOM 926 N N . GLY A 1 121 ? 25.248 1.204 -8.876 1.00 67.81 121 GLY A N 1
ATOM 927 C CA . GLY A 1 121 ? 26.653 0.788 -8.818 1.00 67.81 121 GLY A CA 1
ATOM 928 C C . GLY A 1 121 ? 27.156 0.194 -10.137 1.00 67.81 121 GLY A C 1
ATOM 929 O O . GLY A 1 121 ? 28.222 0.566 -10.617 1.00 67.81 121 GLY A O 1
ATOM 930 N N . GLU A 1 122 ? 26.356 -0.657 -10.782 1.00 72.56 122 GLU A N 1
ATOM 931 C CA . GLU A 1 122 ? 26.719 -1.267 -12.067 1.00 72.56 122 GLU A CA 1
ATOM 932 C C . GLU A 1 122 ? 26.825 -0.235 -13.207 1.00 72.56 122 GLU A C 1
ATOM 934 O O . GLU A 1 122 ? 27.723 -0.314 -14.051 1.00 72.56 122 GLU A O 1
ATOM 939 N N . LYS A 1 123 ? 25.951 0.782 -13.221 1.00 68.56 123 LYS A N 1
ATOM 940 C CA . LYS A 1 123 ? 26.024 1.885 -14.195 1.00 68.56 123 LYS A CA 1
ATOM 941 C C . LYS A 1 123 ? 27.262 2.751 -13.989 1.00 68.56 123 LYS A C 1
ATOM 943 O O . LYS A 1 123 ? 27.924 3.090 -14.973 1.00 68.56 123 LYS A O 1
ATOM 948 N N . ASP A 1 124 ? 27.596 3.060 -12.740 1.00 75.88 124 ASP A N 1
ATOM 949 C CA . ASP A 1 124 ? 28.779 3.851 -12.403 1.00 75.88 124 ASP A CA 1
ATOM 950 C C . ASP A 1 124 ? 30.064 3.103 -12.795 1.00 75.88 124 ASP A C 1
ATOM 952 O O . ASP A 1 124 ? 30.970 3.676 -13.409 1.00 75.88 124 ASP A O 1
ATOM 956 N N . GLU A 1 125 ? 30.131 1.795 -12.535 1.00 76.19 125 GLU A N 1
ATOM 957 C CA . GLU A 1 125 ? 31.254 0.951 -12.954 1.00 76.19 125 GLU A CA 1
ATOM 958 C C . GLU A 1 125 ? 31.387 0.865 -14.478 1.00 76.19 125 GLU A C 1
ATOM 960 O O . GLU A 1 125 ? 32.498 0.979 -15.016 1.00 76.19 125 GLU A O 1
ATOM 965 N N . ALA A 1 126 ? 30.269 0.721 -15.192 1.00 77.06 126 ALA A N 1
ATOM 966 C CA . ALA A 1 126 ? 30.252 0.719 -16.648 1.00 77.06 126 ALA A CA 1
ATOM 967 C C . ALA A 1 126 ? 30.741 2.060 -17.222 1.00 77.06 126 ALA A C 1
ATOM 969 O O . ALA A 1 126 ? 31.563 2.065 -18.145 1.00 77.06 126 ALA A O 1
ATOM 970 N N . GLU A 1 127 ? 30.317 3.196 -16.658 1.00 82.44 127 GLU A N 1
ATOM 971 C CA . GLU A 1 127 ? 30.777 4.524 -17.080 1.00 82.44 127 GLU A CA 1
ATOM 972 C C . GLU A 1 127 ? 32.276 4.719 -16.805 1.00 82.44 127 GLU A C 1
ATOM 974 O O . GLU A 1 127 ? 33.021 5.182 -17.680 1.00 82.44 127 GLU A O 1
ATOM 979 N N . ILE A 1 128 ? 32.758 4.304 -15.627 1.00 81.38 128 ILE A N 1
ATOM 980 C CA . ILE A 1 128 ? 34.183 4.334 -15.272 1.00 81.38 128 ILE A CA 1
ATOM 981 C C . ILE A 1 128 ? 34.992 3.472 -16.247 1.00 81.38 128 ILE A C 1
ATOM 983 O O . ILE A 1 128 ? 36.038 3.910 -16.745 1.00 81.38 128 ILE A O 1
ATOM 987 N N . MET A 1 129 ? 34.520 2.265 -16.568 1.00 85.25 129 MET A N 1
ATOM 988 C CA . MET A 1 129 ? 35.182 1.377 -17.522 1.00 85.25 129 MET A CA 1
ATOM 989 C C . MET A 1 129 ? 35.218 1.992 -18.927 1.00 85.25 129 MET A C 1
ATOM 991 O O . MET A 1 129 ? 36.261 1.950 -19.592 1.00 85.25 129 MET A O 1
ATOM 995 N N . LEU A 1 130 ? 34.121 2.610 -19.374 1.00 87.62 130 LEU A N 1
ATOM 996 C CA . LEU A 1 130 ? 34.041 3.269 -20.676 1.00 87.62 130 LEU A CA 1
ATOM 997 C C . LEU A 1 130 ? 34.995 4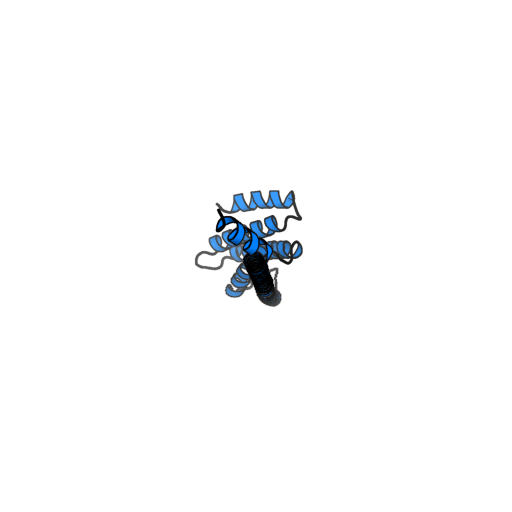.470 -20.749 1.00 87.62 130 LEU A C 1
ATOM 999 O O . LEU A 1 130 ? 35.756 4.602 -21.712 1.00 87.62 130 LEU A O 1
ATOM 1003 N N . ARG A 1 131 ? 35.041 5.297 -19.696 1.00 87.50 131 ARG A N 1
ATOM 1004 C CA . ARG A 1 131 ? 36.004 6.402 -19.555 1.00 87.50 131 ARG A CA 1
ATOM 1005 C C . ARG A 1 131 ? 37.447 5.906 -19.602 1.00 87.50 131 ARG A C 1
ATOM 1007 O O . ARG A 1 131 ? 38.253 6.479 -20.339 1.00 87.50 131 ARG A O 1
ATOM 1014 N N . ARG A 1 132 ? 37.778 4.817 -18.898 1.00 87.31 132 ARG A N 1
ATOM 1015 C CA . ARG A 1 132 ? 39.117 4.193 -18.931 1.00 87.31 132 ARG A CA 1
ATOM 1016 C C . ARG A 1 132 ? 39.483 3.690 -20.332 1.00 87.31 132 ARG A C 1
ATOM 1018 O O . ARG A 1 132 ? 40.598 3.940 -20.800 1.00 87.31 132 ARG A O 1
ATOM 1025 N N . ARG A 1 133 ? 38.553 3.040 -21.043 1.00 85.44 133 ARG A N 1
ATOM 1026 C CA . ARG A 1 133 ? 38.751 2.595 -22.439 1.00 85.44 133 ARG A CA 1
ATOM 1027 C C . ARG A 1 133 ? 38.938 3.771 -23.404 1.00 85.44 133 ARG A C 1
ATOM 1029 O O . ARG A 1 133 ? 39.830 3.742 -24.248 1.00 85.44 133 ARG A O 1
ATOM 1036 N N . CYS A 1 134 ? 38.152 4.837 -23.265 1.00 84.44 134 CYS A N 1
ATOM 1037 C CA . CYS A 1 134 ? 38.309 6.051 -24.070 1.00 84.44 134 CYS A CA 1
ATOM 1038 C C . CYS A 1 134 ? 39.646 6.753 -23.806 1.00 84.44 134 CYS A C 1
ATOM 1040 O O . CYS A 1 134 ? 40.321 7.167 -24.750 1.00 84.44 134 CYS A O 1
ATOM 1042 N N . TRP A 1 135 ? 40.059 6.862 -22.542 1.00 83.00 135 TRP A N 1
ATOM 1043 C CA . TRP A 1 135 ? 41.342 7.458 -22.178 1.00 83.00 135 TRP A CA 1
ATOM 1044 C C . TRP A 1 135 ? 42.515 6.658 -22.752 1.00 83.00 135 TRP A C 1
ATOM 1046 O O . TRP A 1 135 ? 43.368 7.227 -23.431 1.00 83.00 135 TRP A O 1
ATOM 1056 N N . THR A 1 136 ? 42.515 5.333 -22.589 1.00 85.50 136 THR A N 1
ATOM 1057 C CA . THR A 1 136 ? 43.552 4.454 -23.163 1.00 85.50 136 THR A CA 1
ATOM 1058 C C . THR A 1 136 ? 43.594 4.522 -24.692 1.00 85.50 136 THR A C 1
ATOM 1060 O O . THR A 1 136 ? 44.682 4.615 -25.266 1.00 85.50 136 THR A O 1
ATOM 1063 N N . ARG A 1 137 ? 42.439 4.568 -25.370 1.00 81.00 137 ARG A N 1
ATOM 1064 C CA . ARG A 1 137 ? 42.363 4.768 -26.829 1.00 81.00 137 ARG A CA 1
ATOM 1065 C C . ARG A 1 137 ? 42.962 6.113 -27.247 1.00 81.00 137 ARG A C 1
ATOM 1067 O O . ARG A 1 137 ? 43.788 6.150 -28.154 1.00 81.00 137 ARG A O 1
ATOM 1074 N N . ARG A 1 138 ? 42.621 7.196 -26.543 1.00 79.06 138 ARG A N 1
ATOM 1075 C CA . ARG A 1 138 ? 43.140 8.550 -26.799 1.00 79.06 138 ARG A CA 1
ATOM 1076 C C . ARG A 1 138 ? 44.648 8.654 -26.558 1.00 79.06 138 ARG A C 1
ATOM 1078 O O . ARG A 1 138 ? 45.346 9.299 -27.338 1.00 79.06 138 ARG A O 1
ATOM 1085 N N . VAL A 1 139 ? 45.168 8.018 -25.509 1.00 79.50 139 VAL A N 1
ATOM 1086 C CA . VAL A 1 139 ? 46.615 7.946 -25.239 1.00 79.50 139 VAL A CA 1
ATOM 1087 C C . VAL A 1 139 ? 47.331 7.188 -26.359 1.00 79.50 139 VAL A C 1
ATOM 1089 O O . VAL A 1 139 ? 48.332 7.677 -26.881 1.00 79.50 139 VAL A O 1
ATOM 1092 N N . ARG A 1 140 ? 46.790 6.042 -26.795 1.00 74.38 140 ARG A N 1
ATOM 1093 C CA . ARG A 1 140 ? 47.334 5.258 -27.918 1.00 74.38 140 ARG A CA 1
ATOM 1094 C C . ARG A 1 140 ? 47.333 6.052 -29.229 1.00 74.38 140 ARG A C 1
ATOM 1096 O O . ARG A 1 140 ? 48.292 5.986 -29.990 1.00 74.38 140 ARG A O 1
ATOM 1103 N N . GLU A 1 141 ? 46.291 6.838 -29.471 1.00 74.00 141 GLU A N 1
ATOM 1104 C CA . GLU A 1 141 ? 46.159 7.683 -30.659 1.00 74.00 141 GLU A CA 1
ATOM 1105 C C . GLU A 1 141 ? 47.139 8.870 -30.650 1.00 74.00 141 GLU A C 1
ATOM 1107 O O . GLU A 1 141 ? 47.761 9.162 -31.672 1.00 74.00 141 GLU A O 1
ATOM 1112 N N . LYS A 1 142 ? 47.367 9.501 -29.487 1.00 71.00 142 LYS A N 1
ATOM 1113 C CA . LYS A 1 142 ? 48.415 10.526 -29.312 1.00 71.00 142 LYS A CA 1
ATOM 1114 C C . LYS A 1 142 ? 49.827 9.956 -29.467 1.00 71.00 142 LYS A C 1
ATOM 1116 O O . LYS A 1 142 ? 50.674 10.609 -30.068 1.00 71.00 142 LYS A O 1
ATOM 1121 N N . ASN A 1 143 ? 50.075 8.741 -28.977 1.00 65.56 143 ASN A N 1
ATOM 1122 C CA . ASN A 1 143 ? 51.375 8.075 -29.101 1.00 65.56 143 ASN A CA 1
ATOM 1123 C C . ASN A 1 143 ? 51.598 7.384 -30.457 1.00 65.56 143 ASN A C 1
ATOM 1125 O O . ASN A 1 143 ? 52.703 6.884 -30.688 1.00 65.56 143 ASN A O 1
ATOM 1129 N N . SER A 1 144 ? 50.601 7.389 -31.350 1.00 66.50 144 SER A N 1
ATOM 1130 C CA . SER A 1 144 ? 50.661 6.742 -32.661 1.00 66.50 144 SER A CA 1
ATOM 1131 C C . SER A 1 144 ? 51.804 7.298 -33.528 1.00 66.50 144 SER A C 1
ATOM 1133 O O . SER A 1 144 ? 51.907 8.520 -33.704 1.00 66.50 144 SER A O 1
ATOM 1135 N N . PRO A 1 145 ? 52.628 6.433 -34.155 1.00 64.19 145 PRO A N 1
ATOM 1136 C CA . PRO A 1 145 ? 53.718 6.850 -35.043 1.00 64.19 145 PRO A CA 1
ATOM 1137 C C . PRO A 1 145 ? 53.245 7.726 -36.212 1.00 64.19 145 PRO A C 1
ATOM 1139 O O . PRO A 1 145 ? 54.003 8.556 -36.714 1.00 64.19 145 PRO A O 1
ATOM 1142 N N . ARG A 1 146 ? 51.975 7.580 -36.628 1.00 59.41 146 ARG A N 1
ATOM 1143 C CA . ARG A 1 146 ? 51.381 8.369 -37.716 1.00 59.41 146 ARG A CA 1
ATOM 1144 C C . ARG A 1 146 ? 51.275 9.857 -37.371 1.00 59.41 146 ARG A C 1
ATOM 1146 O O . ARG A 1 146 ? 51.536 10.671 -38.243 1.00 59.41 146 ARG A O 1
ATOM 1153 N N . ARG A 1 147 ? 50.981 10.239 -36.120 1.00 54.97 147 ARG A N 1
ATOM 1154 C CA . ARG A 1 147 ? 50.948 11.661 -35.710 1.00 54.97 147 ARG A CA 1
ATOM 1155 C C . ARG A 1 147 ? 52.346 12.272 -35.567 1.00 54.97 147 ARG A C 1
ATOM 1157 O O . ARG A 1 147 ? 52.513 13.453 -35.851 1.00 54.97 147 ARG A O 1
ATOM 1164 N N . ARG A 1 148 ? 53.358 11.476 -35.197 1.00 54.56 148 ARG A N 1
ATOM 1165 C CA . ARG A 1 148 ? 54.750 11.953 -35.066 1.00 54.56 148 ARG A CA 1
ATOM 1166 C C . ARG A 1 148 ? 55.393 12.292 -36.415 1.00 54.56 148 ARG A C 1
ATOM 1168 O O . ARG A 1 148 ? 56.138 13.260 -36.495 1.00 54.56 148 ARG A O 1
ATOM 1175 N N . ARG A 1 149 ? 55.045 11.570 -37.492 1.00 50.78 149 ARG A N 1
ATOM 1176 C CA . ARG A 1 149 ? 55.515 11.895 -38.857 1.00 50.78 149 ARG A CA 1
ATOM 1177 C C . ARG A 1 149 ? 55.003 13.246 -39.361 1.00 50.78 149 ARG A C 1
ATOM 1179 O O . ARG A 1 149 ? 55.763 13.975 -39.980 1.00 50.78 149 ARG A O 1
ATOM 1186 N N . TRP A 1 150 ? 53.758 13.610 -39.050 1.00 50.03 150 TRP A N 1
ATOM 1187 C CA . TRP A 1 150 ? 53.191 14.910 -39.440 1.00 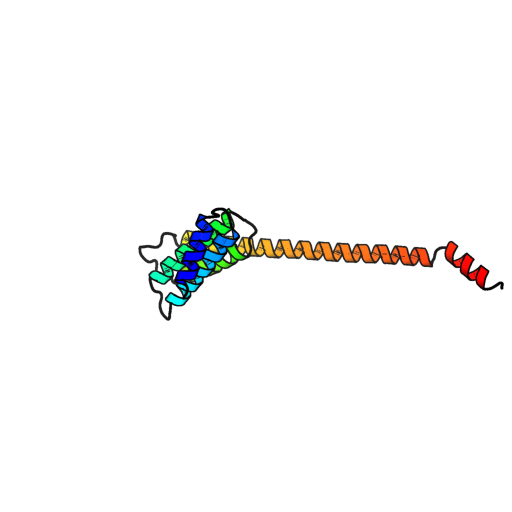50.03 150 TRP A CA 1
ATOM 1188 C C . TRP A 1 150 ? 53.764 16.087 -38.638 1.00 50.03 150 TRP A C 1
ATOM 1190 O O . TRP A 1 150 ? 53.823 17.197 -39.157 1.00 50.03 150 TRP A O 1
ATOM 1200 N N . ALA A 1 151 ? 54.203 15.857 -37.396 1.00 53.09 151 ALA A N 1
A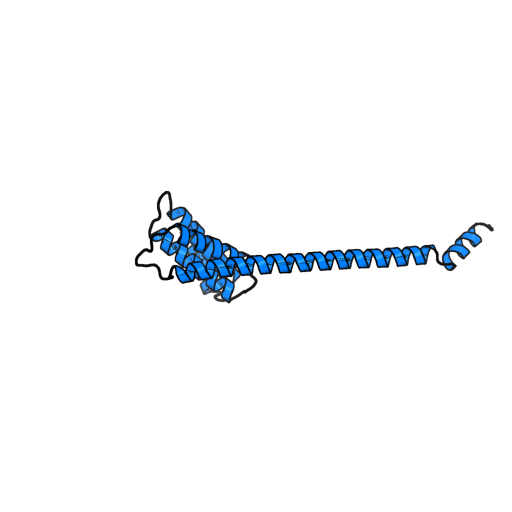TOM 1201 C CA . ALA A 1 151 ? 54.899 16.874 -36.608 1.00 53.09 151 ALA A CA 1
ATOM 1202 C C . ALA A 1 151 ? 56.319 17.139 -37.142 1.00 53.09 151 ALA A C 1
ATOM 1204 O O . ALA A 1 151 ? 56.712 18.293 -37.254 1.00 53.09 151 ALA A O 1
ATOM 1205 N N . LEU A 1 152 ? 57.049 16.094 -37.550 1.00 50.97 152 LEU A N 1
ATOM 1206 C CA . LEU A 1 152 ? 58.386 16.231 -38.145 1.00 50.97 152 LEU A CA 1
ATOM 1207 C C . LEU A 1 152 ? 58.347 16.878 -39.542 1.00 50.97 152 LEU A C 1
ATOM 1209 O O . LEU A 1 152 ? 59.181 17.720 -39.846 1.00 50.97 152 LEU A O 1
ATOM 1213 N N . LEU A 1 153 ? 57.331 16.575 -40.359 1.00 51.38 153 LEU A N 1
ATOM 1214 C CA . LEU A 1 153 ? 57.133 17.206 -41.676 1.00 51.38 153 LEU A CA 1
ATOM 1215 C C . LEU A 1 153 ? 56.796 18.708 -41.610 1.00 51.38 153 LEU A C 1
ATOM 1217 O O . LEU A 1 153 ? 57.020 19.414 -42.587 1.00 51.38 153 LEU A O 1
ATOM 1221 N N . LYS A 1 154 ? 56.280 19.211 -40.480 1.00 51.88 154 LYS A N 1
ATOM 1222 C CA . LYS A 1 154 ? 56.013 20.647 -40.274 1.00 51.88 154 LYS A CA 1
ATOM 1223 C C . LYS A 1 154 ? 57.219 21.447 -39.768 1.00 51.88 154 LYS A C 1
ATOM 1225 O O . LYS A 1 154 ? 57.145 22.666 -39.788 1.00 51.88 154 LYS A O 1
ATOM 1230 N N . LEU A 1 155 ? 58.290 20.787 -39.323 1.00 52.59 155 LEU A N 1
ATOM 1231 C CA . LEU A 1 155 ? 59.532 21.426 -38.857 1.00 52.59 155 LEU A CA 1
ATOM 1232 C C . LEU A 1 155 ? 60.622 21.511 -39.944 1.00 52.59 155 LEU A C 1
ATOM 1234 O O . LEU A 1 155 ? 61.648 22.137 -39.716 1.00 52.59 155 LEU A O 1
ATOM 1238 N N . CYS A 1 156 ? 60.406 20.904 -41.117 1.00 51.31 156 CYS A N 1
ATOM 1239 C CA . CYS A 1 156 ? 61.310 20.970 -42.276 1.00 51.31 156 CYS A CA 1
ATOM 1240 C C . CYS A 1 156 ? 60.833 21.943 -43.378 1.00 51.31 156 CYS A C 1
ATOM 1242 O O . CYS A 1 156 ? 61.183 21.763 -44.543 1.00 51.31 156 CYS A O 1
ATOM 1244 N N . ARG A 1 157 ? 60.022 22.948 -43.034 1.00 46.66 157 ARG A N 1
ATOM 1245 C CA . ARG A 1 157 ? 59.669 24.086 -43.897 1.00 46.66 157 ARG A CA 1
ATOM 1246 C C . ARG A 1 157 ? 60.005 25.373 -43.167 1.00 46.66 157 ARG A C 1
ATOM 1248 O O . ARG A 1 157 ? 60.421 26.314 -43.868 1.00 46.66 157 ARG A O 1
#

Radius of gyration: 28.29 Å; chains: 1; bounding box: 77×36×64 Å

pLDDT: mean 83.28, std 14.53, range [46.66, 96.5]

Organism: NCBI:txid1664694